Protein AF-A0A4R2N6U3-F1 (afdb_monomer)

Radius of gyration: 17.8 Å; Cα contacts (8 Å, |Δi|>4): 99; chains: 1; bounding box: 36×34×50 Å

Organism: NCBI:txid271160

Secondary structure (DSSP, 8-state):
--HHHHHHHHHHHHHHHHHHHHHHHHHHHHHTT-HHHHHHHHHHHHHHHHHHHHHHHHHHHHHHHHTT--SSS-TTHHHHHHHHHHHHHHHHHHHHHHHHHHHH-TT--HHHHHHHHHHHHHHHHHHHHHHHHHHHHHT-

Nearest PDB structures (foldseek):
  5xxf-assembly1_A  TM=2.194E-01  e=9.742E+00  Schizosaccharomyces pombe 972h-

pLDDT: mean 78.35, std 16.57, range [32.84, 93.44]

Foldseek 3Di:
DPPVLVVVVVLVVVLLVVLVVVLVVVLVVVVVVPPLLSVLLSLLLCLQSVLLVVLVVQLSVVVVVVVVVPDDDDPDVVVVVSVVVSVVSSVVSSVVSVVVCVVVPVSRPPVSSNVSNVVNVCSSVVSSVVSVVVVVVVVD

Sequence (140 aa):
MSAVITNAKRQYRLVLLIETMLILAIALVLIGISIKLSISFFIGSMGSFFPFVLSVFFVFFRKNIASSQKNGSSKTTNSAKVLYQSELLKWATTIVLFILVFTLYQTVDFISFFAGYFFSLLCNTVLPILIISRENKIKR

Structure (mmCIF, N/CA/C/O backbone):
data_AF-A0A4R2N6U3-F1
#
_entry.id   AF-A0A4R2N6U3-F1
#
loop_
_atom_site.group_PDB
_atom_site.id
_atom_site.type_symbol
_atom_site.label_atom_id
_atom_site.label_alt_id
_atom_site.label_comp_id
_atom_site.label_asym_id
_atom_site.label_entity_id
_atom_site.label_seq_id
_atom_site.pdbx_PDB_ins_code
_atom_site.Cartn_x
_atom_site.Cartn_y
_atom_site.Cartn_z
_atom_site.occupancy
_atom_site.B_iso_or_equiv
_atom_site.auth_seq_id
_atom_site.auth_comp_id
_atom_site.auth_asym_id
_atom_site.auth_atom_id
_atom_site.pdbx_PDB_model_num
ATOM 1 N N . MET A 1 1 ? 22.096 -7.884 -16.312 1.00 52.81 1 MET A N 1
ATOM 2 C CA . MET A 1 1 ? 20.707 -7.362 -16.394 1.00 52.81 1 MET A CA 1
ATOM 3 C C . MET A 1 1 ? 20.722 -6.028 -17.129 1.00 52.81 1 MET A C 1
ATOM 5 O O . MET A 1 1 ? 21.650 -5.263 -16.917 1.00 52.81 1 MET A O 1
ATOM 9 N N . SER A 1 2 ? 19.742 -5.753 -17.998 1.00 58.12 2 SER A N 1
ATOM 10 C CA . SER A 1 2 ? 19.631 -4.460 -18.701 1.00 58.12 2 SER A CA 1
ATOM 11 C C . SER A 1 2 ? 19.525 -3.300 -17.698 1.00 58.12 2 SER A C 1
ATOM 13 O O . SER A 1 2 ? 18.716 -3.380 -16.772 1.00 58.12 2 SER A O 1
ATOM 15 N N . ALA A 1 3 ? 20.297 -2.224 -17.900 1.00 62.00 3 ALA A N 1
ATOM 16 C CA . ALA A 1 3 ? 20.314 -1.028 -17.045 1.00 62.00 3 ALA A CA 1
ATOM 17 C C . ALA A 1 3 ? 18.911 -0.434 -16.791 1.00 62.00 3 ALA A C 1
ATOM 19 O O . ALA A 1 3 ? 18.636 0.108 -15.722 1.00 62.00 3 ALA A O 1
ATOM 20 N N . VAL A 1 4 ? 17.986 -0.618 -17.738 1.00 62.12 4 VAL A N 1
ATOM 21 C CA . VAL A 1 4 ? 16.593 -0.154 -17.653 1.00 62.12 4 VAL A CA 1
ATOM 22 C C . VAL A 1 4 ? 15.809 -0.869 -16.542 1.00 62.12 4 VAL A C 1
ATOM 24 O O . VAL A 1 4 ? 15.006 -0.250 -15.848 1.00 62.12 4 VAL A O 1
ATOM 27 N N . ILE A 1 5 ? 16.049 -2.167 -16.332 1.00 64.88 5 ILE A N 1
ATOM 28 C CA . ILE A 1 5 ? 15.346 -2.963 -15.310 1.00 64.88 5 ILE A CA 1
ATOM 29 C C . ILE A 1 5 ? 15.858 -2.598 -13.913 1.00 64.88 5 ILE A C 1
ATOM 31 O O . ILE A 1 5 ? 15.070 -2.468 -12.975 1.00 64.88 5 ILE A O 1
ATOM 35 N N . THR A 1 6 ? 17.169 -2.386 -13.785 1.00 70.50 6 THR A N 1
ATOM 36 C CA . THR A 1 6 ? 17.803 -1.978 -12.527 1.00 70.50 6 THR A CA 1
ATOM 37 C C . THR A 1 6 ? 17.328 -0.591 -12.092 1.00 70.50 6 THR A C 1
ATOM 39 O O . THR A 1 6 ? 16.997 -0.398 -10.921 1.00 70.50 6 THR A O 1
ATOM 42 N N . ASN A 1 7 ? 17.205 0.348 -13.037 1.00 71.19 7 ASN A N 1
ATOM 43 C CA . ASN A 1 7 ? 16.687 1.689 -12.765 1.00 71.19 7 ASN A CA 1
ATOM 44 C C . ASN A 1 7 ? 15.213 1.660 -12.345 1.00 71.19 7 ASN A C 1
ATOM 46 O O . ASN A 1 7 ? 14.871 2.253 -11.325 1.00 71.19 7 ASN A O 1
ATOM 50 N N . ALA A 1 8 ? 14.362 0.892 -13.037 1.00 72.00 8 ALA A N 1
ATOM 51 C CA . ALA A 1 8 ? 12.959 0.739 -12.647 1.00 72.00 8 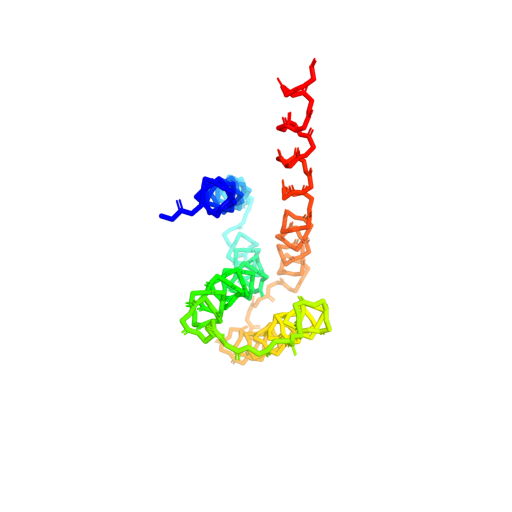ALA A CA 1
ATOM 52 C C . ALA A 1 8 ? 12.823 0.177 -11.220 1.00 72.00 8 ALA A C 1
ATOM 54 O O . ALA A 1 8 ? 12.089 0.723 -10.400 1.00 72.00 8 ALA A O 1
ATOM 55 N N . LYS A 1 9 ? 13.589 -0.866 -10.867 1.00 77.00 9 LYS A N 1
ATOM 56 C CA . LYS A 1 9 ? 13.572 -1.432 -9.506 1.00 77.00 9 LYS A CA 1
ATOM 57 C C . LYS A 1 9 ? 13.992 -0.403 -8.447 1.00 77.00 9 LYS A C 1
ATOM 59 O O . LYS A 1 9 ? 13.393 -0.352 -7.374 1.00 77.00 9 LYS A O 1
ATOM 64 N N . ARG A 1 10 ? 14.997 0.430 -8.745 1.00 79.25 10 ARG A N 1
ATOM 65 C CA . ARG A 1 10 ? 15.446 1.513 -7.855 1.00 79.25 10 ARG A CA 1
ATOM 66 C C . ARG A 1 10 ? 14.357 2.570 -7.658 1.00 79.25 10 ARG A C 1
ATOM 68 O O . ARG A 1 10 ? 14.128 2.972 -6.522 1.00 79.25 10 ARG A O 1
ATOM 75 N N . GLN A 1 11 ? 13.665 2.970 -8.724 1.00 79.50 11 GLN A N 1
ATOM 76 C CA . GLN A 1 11 ? 12.557 3.928 -8.656 1.00 79.50 11 GLN A CA 1
ATOM 77 C C . GLN A 1 11 ? 11.402 3.405 -7.794 1.00 79.50 11 GLN A C 1
ATOM 79 O O . GLN A 1 11 ? 10.974 4.099 -6.878 1.00 79.50 11 GLN A O 1
ATOM 84 N N . TYR A 1 12 ? 10.948 2.166 -8.011 1.00 82.38 12 TYR A N 1
ATOM 85 C CA . TYR A 1 12 ? 9.877 1.579 -7.194 1.00 82.38 12 TYR A CA 1
ATOM 86 C C . TYR A 1 12 ? 10.272 1.434 -5.721 1.00 82.38 12 TYR A C 1
ATOM 88 O O . TYR A 1 12 ? 9.443 1.639 -4.840 1.00 82.38 12 TYR A O 1
ATOM 96 N N . ARG A 1 13 ? 11.545 1.141 -5.427 1.00 83.44 13 ARG A N 1
ATOM 97 C CA . ARG A 1 13 ? 12.035 1.112 -4.041 1.00 83.44 13 ARG A CA 1
ATOM 98 C C . ARG A 1 13 ? 11.970 2.491 -3.381 1.00 83.44 13 ARG A C 1
ATOM 100 O O . ARG A 1 13 ? 11.615 2.574 -2.212 1.00 83.44 13 ARG A O 1
ATOM 107 N N . LEU A 1 14 ? 12.298 3.551 -4.122 1.00 85.25 14 LEU A N 1
ATOM 108 C CA . LEU A 1 14 ? 12.179 4.927 -3.634 1.00 85.25 14 LEU A CA 1
ATOM 109 C C . LEU A 1 14 ? 10.719 5.326 -3.413 1.00 85.25 14 LEU A C 1
ATOM 111 O O . LEU A 1 14 ? 10.429 5.923 -2.384 1.00 85.25 14 LEU A O 1
ATOM 115 N N . VAL A 1 15 ? 9.812 4.958 -4.326 1.00 87.38 15 VAL A N 1
ATOM 116 C CA . VAL A 1 15 ? 8.364 5.178 -4.159 1.00 87.38 15 VAL A CA 1
ATOM 117 C C . VAL A 1 15 ? 7.882 4.563 -2.846 1.00 87.38 15 VAL A C 1
ATOM 119 O O . VAL A 1 15 ? 7.321 5.274 -2.022 1.00 87.38 15 VAL A O 1
ATOM 122 N N . LEU A 1 16 ? 8.168 3.275 -2.625 1.00 87.19 16 LEU A N 1
ATOM 123 C CA . LEU A 1 16 ? 7.752 2.562 -1.414 1.00 87.19 16 LEU A CA 1
ATOM 124 C C . LEU A 1 16 ? 8.354 3.177 -0.143 1.00 87.19 16 LEU A C 1
ATOM 126 O O . LEU A 1 16 ? 7.679 3.287 0.877 1.00 87.19 16 LEU A O 1
ATOM 130 N N . LEU A 1 17 ? 9.616 3.610 -0.191 1.00 88.75 17 LEU A N 1
ATOM 131 C CA . LEU A 1 17 ? 10.257 4.269 0.948 1.00 88.75 17 LEU A CA 1
ATOM 132 C C . LEU A 1 17 ? 9.593 5.616 1.265 1.00 88.75 17 LEU A C 1
ATOM 134 O O . LEU A 1 17 ? 9.311 5.904 2.423 1.00 88.75 17 LEU A O 1
ATOM 138 N N . ILE A 1 18 ? 9.309 6.434 0.252 1.00 88.88 18 ILE A N 1
ATOM 139 C CA . ILE A 1 18 ? 8.650 7.732 0.447 1.00 88.88 18 ILE A CA 1
ATOM 140 C C . ILE A 1 18 ? 7.223 7.540 0.964 1.00 88.88 18 ILE A C 1
ATOM 142 O O . ILE A 1 18 ? 6.808 8.238 1.885 1.00 88.88 18 ILE A O 1
ATOM 146 N N . GLU A 1 19 ? 6.485 6.582 0.409 1.00 88.75 19 GLU A N 1
ATOM 147 C CA . GLU A 1 19 ? 5.12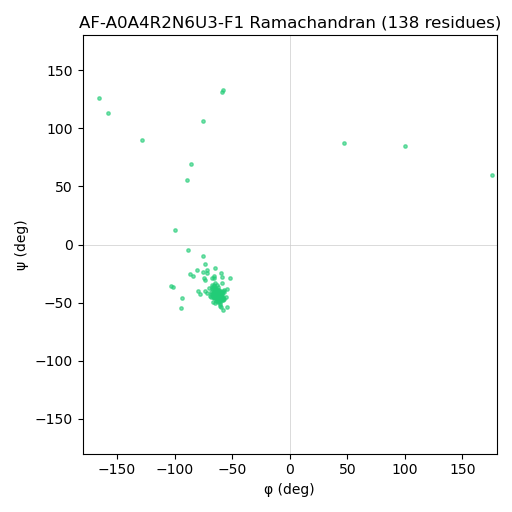1 6.291 0.840 1.00 88.75 19 GLU A CA 1
ATOM 148 C C . GLU A 1 19 ? 5.077 5.814 2.296 1.00 88.75 19 GLU A C 1
ATOM 150 O O . GLU A 1 19 ? 4.304 6.345 3.090 1.00 88.75 19 GLU A O 1
ATOM 155 N N . THR A 1 20 ? 5.948 4.874 2.680 1.00 89.62 20 THR A N 1
ATOM 156 C CA . THR A 1 20 ? 6.038 4.4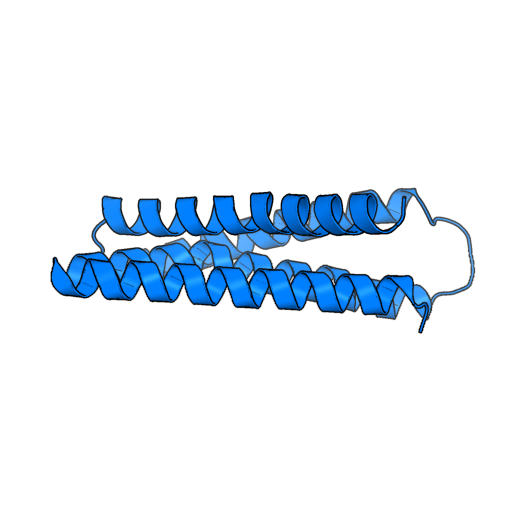10 4.077 1.00 89.62 20 THR A CA 1
ATOM 157 C C . THR A 1 20 ? 6.378 5.548 5.037 1.00 89.62 20 THR A C 1
ATOM 159 O O . THR A 1 20 ? 5.750 5.660 6.088 1.00 89.62 20 THR A O 1
ATOM 162 N N . MET A 1 21 ? 7.304 6.437 4.664 1.00 91.88 21 MET A N 1
ATOM 163 C CA . MET A 1 21 ? 7.633 7.622 5.462 1.00 91.88 21 MET A CA 1
ATOM 164 C C . MET A 1 21 ? 6.447 8.583 5.602 1.00 91.88 21 MET A C 1
ATOM 166 O O . MET A 1 21 ? 6.211 9.092 6.694 1.00 91.88 21 MET A O 1
ATOM 170 N N . LEU A 1 22 ? 5.674 8.809 4.535 1.00 91.88 22 LEU A N 1
ATOM 171 C CA . LEU A 1 22 ? 4.480 9.660 4.579 1.00 91.88 22 LEU A CA 1
ATOM 172 C C . LEU A 1 22 ? 3.382 9.067 5.464 1.00 91.88 22 LEU A C 1
ATOM 174 O O . LEU A 1 22 ? 2.820 9.782 6.292 1.00 91.88 22 LEU A O 1
ATOM 178 N N . ILE A 1 23 ? 3.104 7.768 5.324 1.00 91.50 23 ILE A N 1
ATOM 179 C CA . ILE A 1 23 ? 2.116 7.068 6.157 1.00 91.50 23 ILE A CA 1
ATOM 180 C C . ILE A 1 23 ? 2.507 7.173 7.635 1.00 91.50 23 ILE A C 1
ATOM 182 O O . ILE A 1 23 ? 1.664 7.515 8.463 1.00 91.50 23 ILE A O 1
ATOM 186 N N . LEU A 1 24 ? 3.781 6.931 7.964 1.00 92.38 24 LEU A N 1
ATOM 187 C CA . LEU A 1 24 ? 4.284 7.031 9.335 1.00 92.38 24 LEU A CA 1
ATOM 188 C C . LEU A 1 24 ? 4.223 8.462 9.875 1.00 92.38 24 LEU A C 1
ATOM 190 O O . LEU A 1 24 ? 3.793 8.654 11.009 1.00 92.38 24 LEU A O 1
ATOM 194 N N . ALA A 1 25 ? 4.609 9.460 9.077 1.00 92.19 25 ALA A N 1
ATOM 195 C CA . ALA A 1 25 ? 4.559 10.861 9.487 1.00 92.19 25 ALA A CA 1
ATOM 196 C C . ALA A 1 25 ? 3.125 11.301 9.814 1.00 92.19 25 ALA A C 1
ATOM 198 O O . ALA A 1 25 ? 2.889 11.921 10.849 1.00 92.19 25 ALA A O 1
ATOM 199 N N . ILE A 1 26 ? 2.157 10.935 8.970 1.00 91.62 26 ILE A N 1
ATOM 200 C CA . ILE A 1 26 ? 0.747 11.275 9.185 1.00 91.62 26 ILE A CA 1
ATOM 201 C C . ILE A 1 26 ? 0.192 10.517 10.390 1.00 91.62 26 ILE A C 1
ATOM 203 O O . ILE A 1 26 ? -0.436 11.130 11.248 1.00 91.62 26 ILE A O 1
ATOM 207 N N . ALA A 1 27 ? 0.478 9.217 10.510 1.00 89.62 27 ALA A N 1
ATOM 208 C CA . ALA A 1 27 ? 0.080 8.441 11.680 1.00 89.62 27 ALA A CA 1
ATOM 209 C C . ALA A 1 27 ? 0.611 9.076 12.977 1.00 89.62 27 ALA A C 1
ATOM 211 O O . ALA A 1 27 ? -0.158 9.275 13.910 1.00 89.62 27 ALA A O 1
ATOM 212 N N . LEU A 1 28 ? 1.881 9.498 13.011 1.00 91.81 28 LEU A N 1
ATOM 213 C CA . LEU A 1 28 ? 2.480 10.158 14.175 1.00 91.81 28 LEU A CA 1
ATOM 214 C C . LEU A 1 28 ? 1.738 11.446 14.568 1.00 91.81 28 LEU A C 1
ATOM 216 O O . LEU A 1 28 ? 1.491 11.682 15.749 1.00 91.81 28 LEU A O 1
ATOM 220 N N . VAL A 1 29 ? 1.345 12.258 13.584 1.00 92.06 29 VAL A N 1
ATOM 221 C CA . VAL A 1 29 ? 0.547 13.471 13.821 1.00 92.06 29 VAL A CA 1
ATOM 222 C C . VAL A 1 29 ? -0.836 13.116 14.376 1.00 92.06 29 VAL A C 1
ATOM 224 O O . VAL A 1 29 ? -1.292 13.746 15.330 1.00 92.06 29 VAL A O 1
ATOM 227 N N . LEU A 1 30 ? -1.492 12.080 13.840 1.00 90.25 30 LEU A N 1
ATOM 228 C CA . LEU A 1 30 ? -2.808 11.642 14.317 1.00 90.25 30 LEU A CA 1
ATOM 229 C C . LEU A 1 30 ? -2.767 11.049 15.731 1.00 90.25 30 LEU A C 1
ATOM 231 O O . LEU A 1 30 ? -3.763 11.171 16.445 1.00 90.25 30 LEU A O 1
ATOM 235 N N . ILE A 1 31 ? -1.650 10.451 16.163 1.00 91.19 31 ILE A N 1
ATOM 236 C CA . ILE A 1 31 ? -1.485 9.973 17.549 1.00 91.19 31 ILE A CA 1
ATOM 237 C C . ILE A 1 31 ? -1.697 11.122 18.541 1.00 91.19 31 ILE A C 1
ATOM 239 O O . ILE A 1 31 ? -2.353 10.917 19.561 1.00 91.19 31 ILE A O 1
ATOM 243 N N . GLY A 1 32 ? -1.207 12.326 18.221 1.00 88.19 32 GLY A N 1
ATOM 244 C CA . GLY A 1 32 ? -1.383 13.517 19.058 1.00 88.19 32 GLY A CA 1
ATOM 245 C C . GLY A 1 32 ? -2.839 13.977 19.198 1.00 88.19 32 GLY A C 1
ATOM 246 O O . GLY A 1 32 ? -3.159 14.684 20.148 1.00 88.19 32 GLY A O 1
ATOM 247 N N . ILE A 1 33 ? -3.722 13.560 18.285 1.00 90.62 33 ILE A N 1
ATOM 248 C CA . ILE A 1 33 ? -5.157 13.871 18.322 1.00 90.62 33 ILE A CA 1
ATOM 249 C C . ILE A 1 33 ? -5.921 12.736 19.001 1.00 90.62 33 ILE A C 1
ATOM 251 O O . ILE A 1 33 ? -6.693 12.958 19.931 1.00 90.62 33 ILE A O 1
ATOM 255 N N . SER A 1 34 ? -5.755 11.506 18.513 1.00 90.06 34 SER A N 1
ATOM 256 C CA . SER A 1 34 ? -6.415 10.316 19.045 1.00 90.06 34 SER A CA 1
ATOM 257 C C . SER A 1 34 ? -5.767 9.049 18.504 1.00 90.06 34 SER A C 1
ATOM 259 O O . SER A 1 34 ? -5.741 8.796 17.297 1.00 90.06 34 SER A O 1
ATOM 261 N N . ILE A 1 35 ? -5.369 8.169 19.420 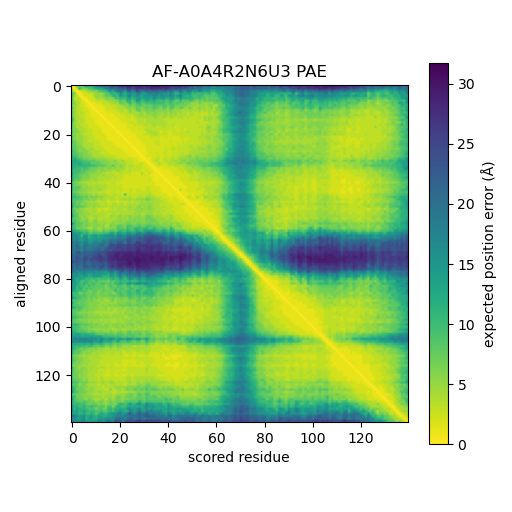1.00 89.19 35 ILE A N 1
ATOM 262 C CA . ILE A 1 35 ? -4.783 6.863 19.094 1.00 89.19 35 ILE A CA 1
ATOM 263 C C . ILE A 1 35 ? -5.739 6.027 18.226 1.00 89.19 35 ILE A C 1
ATOM 265 O O . ILE A 1 35 ? -5.311 5.407 17.257 1.00 89.19 35 ILE A O 1
ATOM 269 N N . LYS A 1 36 ? -7.050 6.065 18.507 1.00 89.56 36 LYS A N 1
ATOM 270 C CA . LYS A 1 36 ? -8.064 5.331 17.730 1.00 89.56 36 LYS A CA 1
ATOM 271 C C . LYS A 1 36 ? -8.109 5.763 16.256 1.00 89.56 36 LYS A C 1
ATOM 273 O O . LYS A 1 36 ? -8.176 4.904 15.373 1.00 89.56 36 LYS A O 1
ATOM 278 N N . LEU A 1 37 ? -8.050 7.072 15.991 1.00 90.19 37 LEU A N 1
ATOM 279 C CA . LEU A 1 37 ? -8.037 7.617 14.627 1.00 90.19 37 LEU A CA 1
ATOM 280 C C . LEU A 1 37 ? -6.741 7.228 13.915 1.00 90.19 37 LEU A C 1
ATOM 282 O O . LEU A 1 37 ? -6.786 6.747 12.786 1.00 90.19 37 LEU A O 1
ATOM 286 N N . SER A 1 38 ? -5.600 7.344 14.604 1.00 91.94 38 SER A N 1
ATOM 287 C CA . SER A 1 38 ? -4.302 6.940 14.058 1.00 91.94 38 SER A CA 1
ATOM 288 C C . SER A 1 38 ? -4.263 5.461 13.679 1.00 91.94 38 SER A C 1
ATOM 290 O O . SER A 1 38 ? -3.781 5.125 12.600 1.00 91.94 38 SER A O 1
ATOM 292 N N . ILE A 1 39 ? -4.756 4.570 14.544 1.00 90.81 39 ILE A N 1
ATOM 293 C CA . ILE A 1 39 ? -4.786 3.127 14.270 1.00 90.81 39 ILE A CA 1
ATOM 294 C C . ILE A 1 39 ? -5.703 2.844 13.078 1.00 90.81 39 ILE A C 1
ATOM 296 O O . ILE A 1 39 ? -5.305 2.136 12.156 1.00 90.81 39 ILE A O 1
ATOM 300 N N . SER A 1 40 ? -6.897 3.443 13.053 1.00 92.12 40 SER A N 1
ATOM 301 C CA . SER A 1 40 ? -7.855 3.259 11.954 1.00 92.12 40 SER A CA 1
ATOM 302 C C . SER A 1 40 ? -7.276 3.737 10.617 1.00 92.12 40 SER A C 1
ATOM 304 O O . SER A 1 40 ? -7.333 3.009 9.627 1.00 92.12 40 SER A O 1
ATOM 306 N N . PHE A 1 41 ? -6.635 4.909 10.601 1.00 93.00 41 PHE A N 1
ATOM 307 C CA . PHE A 1 41 ? -5.928 5.451 9.437 1.00 93.00 41 PHE A CA 1
ATOM 308 C C . PHE A 1 41 ? -4.774 4.549 8.982 1.00 93.00 41 PHE A C 1
ATOM 310 O O . PHE A 1 41 ? -4.619 4.274 7.789 1.00 93.00 41 PHE A O 1
ATOM 317 N N . PHE A 1 42 ? -3.973 4.050 9.923 1.00 92.88 42 PHE A N 1
ATOM 318 C CA . PHE A 1 42 ? -2.848 3.174 9.615 1.00 92.88 42 PHE A CA 1
ATOM 319 C C . PHE A 1 42 ? -3.319 1.852 8.993 1.00 92.88 42 PHE A C 1
ATOM 321 O O . PHE A 1 42 ? -2.810 1.444 7.952 1.00 92.88 42 PHE A O 1
ATOM 328 N N . ILE A 1 43 ? -4.354 1.225 9.555 1.00 91.44 43 ILE A N 1
ATOM 329 C CA . ILE A 1 43 ? -4.937 -0.007 9.003 1.00 91.44 43 ILE A CA 1
ATOM 330 C C . ILE A 1 43 ? -5.525 0.252 7.604 1.00 91.44 43 ILE A C 1
ATOM 332 O O . ILE A 1 43 ? -5.318 -0.547 6.689 1.00 91.44 43 ILE A O 1
ATOM 336 N N . GLY A 1 44 ? -6.190 1.393 7.406 1.00 91.69 44 GLY A N 1
ATOM 337 C CA . GLY A 1 44 ? -6.707 1.808 6.101 1.00 91.69 44 GLY A CA 1
ATOM 338 C C . GLY A 1 44 ? -5.621 1.984 5.045 1.00 91.69 44 GLY A C 1
ATOM 339 O O . GLY A 1 44 ? -5.732 1.454 3.939 1.00 91.69 44 GLY A O 1
ATOM 340 N N . SER A 1 45 ? -4.529 2.666 5.395 1.00 91.81 45 SER A N 1
ATOM 341 C CA . SER A 1 45 ? -3.398 2.867 4.478 1.00 91.81 45 SER A CA 1
ATOM 342 C C . SER A 1 45 ? -2.701 1.551 4.112 1.00 91.81 45 SER A C 1
ATOM 344 O O . SER A 1 45 ? -2.388 1.332 2.940 1.00 91.81 45 SER A O 1
ATOM 346 N N . MET A 1 46 ? -2.573 0.613 5.058 1.00 90.81 46 MET A N 1
ATOM 347 C CA . MET A 1 46 ? -2.084 -0.745 4.779 1.00 90.81 46 MET A CA 1
ATOM 348 C C . MET A 1 46 ? -2.952 -1.488 3.753 1.00 90.81 46 MET A C 1
ATOM 350 O O . MET A 1 46 ? -2.424 -2.233 2.924 1.00 90.81 46 MET A O 1
ATOM 354 N N . GLY A 1 47 ? -4.263 -1.234 3.746 1.00 88.75 47 GLY A N 1
ATOM 355 C CA . GLY A 1 47 ? -5.209 -1.810 2.789 1.00 88.75 47 GLY A CA 1
ATOM 356 C C . GLY A 1 47 ? -4.919 -1.479 1.321 1.00 88.75 47 GLY A C 1
ATOM 357 O O . GLY A 1 47 ? -5.299 -2.255 0.453 1.00 88.75 47 GLY A O 1
ATOM 358 N N . SER A 1 48 ? -4.221 -0.377 1.030 1.00 88.06 48 SER A N 1
ATOM 359 C CA . SER A 1 48 ? -3.765 -0.008 -0.324 1.00 88.06 48 SER A CA 1
ATOM 360 C C . SER A 1 48 ? -2.277 -0.323 -0.536 1.00 88.06 48 SER A C 1
ATOM 362 O O . SER A 1 48 ? -1.879 -0.792 -1.608 1.00 88.06 48 SER A O 1
ATOM 364 N N . PHE A 1 49 ? -1.458 -0.146 0.504 1.00 88.06 49 PHE A N 1
ATOM 365 C CA . PHE A 1 49 ? -0.017 -0.388 0.459 1.00 88.06 49 PHE A CA 1
ATOM 366 C C . PHE A 1 49 ? 0.340 -1.848 0.134 1.00 88.06 49 PHE A C 1
ATOM 368 O O . PHE A 1 49 ? 1.142 -2.110 -0.767 1.00 88.06 49 PHE A O 1
ATOM 375 N N . PHE A 1 50 ? -0.278 -2.823 0.812 1.00 89.19 50 PHE A N 1
ATOM 376 C CA . PHE A 1 50 ? -0.001 -4.247 0.575 1.00 89.19 50 PHE A CA 1
ATOM 377 C C . PHE A 1 50 ? -0.320 -4.693 -0.864 1.00 89.19 50 PHE A C 1
ATOM 379 O O . PHE A 1 50 ? 0.564 -5.266 -1.511 1.00 89.19 50 PHE A O 1
ATOM 386 N N . PRO A 1 51 ? -1.521 -4.411 -1.413 1.00 87.88 51 PRO A N 1
ATOM 387 C CA . PRO A 1 51 ? -1.830 -4.687 -2.816 1.00 87.88 51 PRO A CA 1
ATOM 388 C C . PRO A 1 51 ? -0.835 -4.059 -3.798 1.00 87.88 51 PRO A C 1
ATOM 390 O O . PRO A 1 51 ? -0.469 -4.684 -4.802 1.00 87.88 51 PRO A O 1
ATOM 393 N N . PHE A 1 52 ? -0.367 -2.838 -3.518 1.00 86.31 52 PHE A N 1
ATOM 394 C CA . PHE A 1 52 ? 0.612 -2.155 -4.357 1.00 86.31 52 PHE A CA 1
ATOM 395 C C . PHE A 1 52 ? 1.971 -2.862 -4.347 1.00 86.31 52 PHE A C 1
ATOM 397 O O . PHE A 1 52 ? 2.491 -3.190 -5.419 1.00 86.31 52 PHE A O 1
ATOM 404 N N . VAL A 1 53 ? 2.505 -3.187 -3.166 1.00 85.62 53 VAL A N 1
ATOM 405 C CA . VAL A 1 53 ? 3.757 -3.951 -3.021 1.00 85.62 53 VAL A CA 1
ATOM 406 C C . VAL A 1 53 ? 3.664 -5.296 -3.743 1.00 85.62 53 VAL A C 1
ATOM 408 O O . VAL A 1 53 ? 4.561 -5.643 -4.520 1.00 85.62 53 VAL A O 1
ATOM 411 N N . LEU A 1 54 ? 2.564 -6.029 -3.539 1.00 86.00 54 LEU A N 1
ATOM 412 C CA . LEU A 1 54 ? 2.327 -7.331 -4.164 1.00 86.00 54 LEU A CA 1
ATOM 413 C C . LEU A 1 54 ? 2.320 -7.223 -5.695 1.00 86.00 54 LEU A C 1
ATOM 415 O O . LEU A 1 54 ? 2.908 -8.050 -6.390 1.00 86.00 54 LEU A O 1
ATOM 419 N N . SER A 1 55 ? 1.712 -6.166 -6.227 1.00 83.38 55 SER A N 1
ATOM 420 C CA . SER A 1 55 ? 1.612 -5.940 -7.671 1.00 83.38 55 SER A CA 1
ATOM 421 C C . SER A 1 55 ? 2.938 -5.555 -8.301 1.00 83.38 55 SER A C 1
ATOM 423 O O . SER A 1 55 ? 3.291 -6.079 -9.358 1.00 83.38 55 SER A O 1
ATOM 425 N N . VAL A 1 56 ? 3.709 -4.688 -7.641 1.00 81.94 56 VAL A N 1
ATOM 426 C CA . VAL A 1 56 ? 5.074 -4.358 -8.065 1.00 81.94 56 VAL A CA 1
ATOM 427 C C . VAL A 1 56 ? 5.920 -5.632 -8.093 1.00 81.94 56 VAL A C 1
ATOM 429 O O . VAL A 1 56 ? 6.564 -5.924 -9.103 1.00 81.94 56 VAL A O 1
ATOM 432 N N . PHE A 1 57 ? 5.864 -6.440 -7.031 1.00 81.62 57 PHE A N 1
ATOM 433 C CA . PHE A 1 57 ? 6.570 -7.718 -6.971 1.00 81.62 57 PHE A CA 1
ATOM 434 C C . PHE A 1 57 ? 6.142 -8.671 -8.096 1.00 81.62 57 PHE A C 1
ATOM 436 O O . PHE A 1 57 ? 6.998 -9.202 -8.806 1.00 81.62 57 PHE A O 1
ATOM 443 N N . PHE A 1 58 ? 4.837 -8.829 -8.323 1.00 79.00 58 PHE A N 1
ATOM 444 C CA . PHE A 1 58 ? 4.281 -9.697 -9.362 1.00 79.00 58 PHE A CA 1
ATOM 445 C C . PHE A 1 58 ? 4.742 -9.301 -10.773 1.00 79.00 58 PHE A C 1
ATOM 447 O O . PHE A 1 58 ? 5.171 -10.158 -11.555 1.00 79.00 58 PHE A O 1
ATOM 454 N N . VAL A 1 59 ? 4.719 -8.002 -11.091 1.00 75.81 59 VAL A N 1
ATOM 455 C CA . VAL A 1 59 ? 5.175 -7.471 -12.386 1.00 75.81 59 VAL A CA 1
ATOM 456 C C . VAL A 1 59 ? 6.665 -7.749 -12.600 1.00 75.81 59 VAL A C 1
ATOM 458 O O . VAL A 1 59 ? 7.061 -8.199 -13.681 1.00 75.81 59 VAL A O 1
ATOM 461 N N . PHE A 1 60 ? 7.504 -7.540 -11.581 1.00 70.31 60 PHE A N 1
ATOM 462 C CA . PHE A 1 60 ? 8.940 -7.816 -11.685 1.00 70.31 60 PHE A CA 1
ATOM 463 C C . PHE A 1 60 ? 9.259 -9.316 -11.747 1.00 70.31 60 PHE A C 1
ATOM 465 O O . PHE A 1 60 ? 10.137 -9.718 -12.515 1.00 70.31 60 PHE A O 1
ATOM 472 N N . PHE A 1 61 ? 8.536 -10.153 -11.002 1.00 68.69 61 PHE A N 1
ATOM 473 C CA . PHE A 1 61 ? 8.752 -11.600 -10.977 1.00 68.69 61 PHE A CA 1
ATOM 474 C C . PHE A 1 61 ? 8.409 -12.251 -12.324 1.00 68.69 61 PHE A C 1
ATOM 476 O O . PHE A 1 61 ? 9.221 -12.992 -12.883 1.00 68.69 61 PHE A O 1
ATOM 483 N N . ARG A 1 62 ? 7.269 -11.894 -12.933 1.00 65.25 62 ARG A N 1
ATOM 484 C CA . ARG A 1 62 ? 6.911 -12.396 -14.272 1.00 65.25 62 ARG A CA 1
ATOM 485 C C . ARG A 1 62 ? 7.852 -11.932 -15.371 1.00 65.25 62 ARG A C 1
ATOM 487 O O . ARG A 1 62 ? 8.088 -12.683 -16.314 1.00 65.25 62 ARG A O 1
ATOM 494 N N . LYS A 1 63 ? 8.405 -10.721 -15.269 1.00 58.00 63 LYS A N 1
ATOM 495 C CA . LYS A 1 63 ? 9.364 -10.217 -16.261 1.00 58.00 63 LYS A CA 1
ATOM 496 C C . LYS A 1 63 ? 10.668 -11.023 -16.252 1.00 58.00 63 LYS A C 1
ATOM 498 O O . LYS A 1 63 ? 11.217 -11.263 -17.324 1.00 58.00 63 LYS A O 1
ATOM 503 N N . ASN A 1 64 ? 11.108 -11.497 -15.083 1.00 49.25 64 ASN A N 1
ATOM 504 C CA . ASN A 1 64 ? 12.260 -12.396 -14.961 1.00 49.25 64 ASN A CA 1
ATOM 505 C C . ASN A 1 64 ? 11.985 -13.785 -15.571 1.00 49.25 64 ASN A C 1
ATOM 507 O O . ASN A 1 64 ? 12.854 -14.336 -16.248 1.00 49.25 64 ASN A O 1
ATOM 511 N N . ILE A 1 65 ? 10.768 -14.317 -15.413 1.00 47.91 65 ILE A N 1
ATOM 512 C CA . ILE A 1 65 ? 10.357 -15.597 -16.022 1.00 47.91 65 ILE A CA 1
ATOM 513 C C . ILE A 1 65 ? 10.246 -15.465 -17.552 1.00 47.91 65 ILE A C 1
ATOM 515 O O . ILE A 1 65 ? 10.794 -16.280 -18.292 1.00 47.91 65 ILE A O 1
ATOM 519 N N . ALA A 1 66 ? 9.638 -14.384 -18.050 1.00 43.19 66 ALA A N 1
ATOM 520 C CA . ALA A 1 66 ? 9.499 -14.125 -19.485 1.00 43.19 66 ALA A CA 1
ATOM 521 C C . ALA A 1 66 ? 10.846 -13.882 -20.197 1.00 43.19 66 ALA A C 1
ATOM 523 O O . ALA A 1 66 ? 10.973 -14.166 -21.385 1.00 43.19 66 ALA A O 1
ATOM 524 N N . SER A 1 67 ? 11.877 -13.394 -19.492 1.00 40.09 67 SER A N 1
ATOM 525 C CA . SER A 1 67 ? 13.238 -13.302 -20.045 1.00 40.09 67 SER A CA 1
ATOM 526 C C . SER A 1 67 ? 13.960 -14.648 -20.173 1.00 40.09 67 SER A C 1
ATOM 528 O O . SER A 1 67 ? 14.939 -14.721 -20.913 1.00 40.09 67 SER A O 1
ATOM 530 N N . SER A 1 68 ? 13.480 -15.697 -19.497 1.00 36.56 68 SER A N 1
ATOM 531 C CA . SER A 1 68 ? 13.976 -17.070 -19.661 1.00 36.56 68 SER A CA 1
ATOM 532 C C . SER A 1 68 ? 13.309 -17.776 -20.852 1.00 36.56 68 SER A C 1
ATOM 534 O O . SER A 1 68 ? 13.943 -18.579 -21.528 1.00 36.56 68 SER A O 1
ATOM 536 N N . GLN A 1 69 ? 12.084 -17.382 -21.219 1.00 34.78 69 GLN A N 1
ATOM 537 C CA . GLN A 1 69 ? 11.357 -17.888 -22.391 1.00 34.78 69 GLN A CA 1
ATOM 538 C C . GLN A 1 69 ? 11.668 -17.058 -23.652 1.00 34.78 69 GLN A C 1
ATOM 540 O O . GLN A 1 69 ? 10.798 -16.491 -24.313 1.00 34.78 69 GLN A O 1
ATOM 545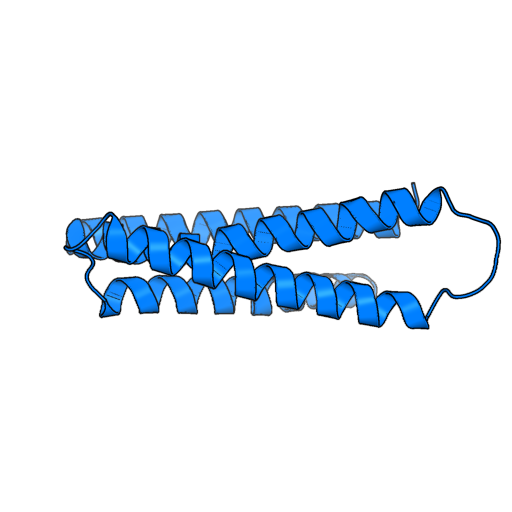 N N . LYS A 1 70 ? 12.957 -16.937 -23.979 1.00 37.59 70 LYS A N 1
ATOM 546 C CA . LYS A 1 70 ? 13.447 -16.240 -25.174 1.00 37.59 70 LYS A CA 1
ATOM 547 C C . LYS A 1 70 ? 13.447 -17.198 -26.368 1.00 37.59 70 LYS A C 1
ATOM 549 O O . LYS A 1 70 ? 14.513 -17.568 -26.826 1.00 37.59 70 LYS A O 1
ATOM 554 N N . ASN A 1 71 ? 12.268 -17.590 -26.848 1.00 32.84 71 ASN A N 1
ATOM 555 C CA . ASN A 1 71 ? 12.059 -18.136 -28.195 1.00 32.84 71 ASN A CA 1
ATOM 556 C C . ASN A 1 71 ? 10.581 -17.954 -28.583 1.00 32.84 71 ASN A C 1
ATOM 558 O O . ASN A 1 71 ? 9.707 -18.567 -27.985 1.00 32.84 71 ASN A O 1
ATOM 562 N N . GLY A 1 72 ? 10.311 -17.106 -29.582 1.00 36.19 72 GLY A N 1
ATOM 563 C CA . GLY A 1 72 ? 9.014 -17.064 -30.272 1.00 36.19 72 GLY A CA 1
ATOM 564 C C . GLY A 1 72 ? 8.035 -15.956 -29.856 1.00 36.19 72 GLY A C 1
ATOM 565 O O . GLY A 1 72 ? 7.117 -16.173 -29.082 1.00 36.19 72 GLY A O 1
ATOM 566 N N . SER A 1 73 ? 8.204 -14.771 -30.452 1.00 35.28 73 SER A N 1
ATOM 567 C CA . SER A 1 73 ? 7.116 -13.936 -30.999 1.00 35.28 73 SER A CA 1
ATOM 568 C C . SER A 1 73 ? 5.847 -13.674 -30.143 1.00 35.28 73 SER A C 1
ATOM 570 O O . SER A 1 73 ? 4.850 -14.367 -30.280 1.00 35.28 73 SER A O 1
ATOM 572 N N . SER A 1 74 ? 5.844 -12.630 -29.291 1.00 35.09 74 SER A N 1
ATOM 573 C CA . SER A 1 74 ? 4.639 -11.834 -28.899 1.00 35.09 74 SER A CA 1
ATOM 574 C C . SER A 1 74 ? 4.958 -10.777 -27.816 1.00 35.09 74 SER A C 1
ATOM 576 O O . SER A 1 74 ? 4.436 -10.785 -26.699 1.00 35.09 74 SER A O 1
ATOM 578 N N . LYS A 1 75 ? 5.872 -9.840 -28.103 1.00 45.47 75 LYS A N 1
ATOM 579 C CA . LYS A 1 75 ? 6.374 -8.875 -27.097 1.00 45.47 75 LYS A CA 1
ATOM 580 C C . LYS A 1 75 ? 5.372 -7.783 -26.680 1.00 45.47 75 LYS A C 1
ATOM 582 O O . LYS A 1 75 ? 5.512 -7.228 -25.592 1.00 45.47 75 LYS A O 1
ATOM 587 N N . THR A 1 76 ? 4.364 -7.484 -27.499 1.00 42.28 76 THR A N 1
ATOM 588 C CA . THR A 1 76 ? 3.499 -6.306 -27.288 1.00 42.28 76 THR A CA 1
ATOM 589 C C . THR A 1 76 ? 2.129 -6.662 -26.700 1.00 42.28 76 THR A C 1
ATOM 591 O O . THR A 1 76 ? 1.646 -5.959 -25.818 1.00 42.28 76 THR A O 1
ATOM 594 N N . THR A 1 77 ? 1.538 -7.801 -27.078 1.00 42.66 77 THR A N 1
ATOM 595 C CA . THR A 1 77 ? 0.213 -8.244 -26.591 1.00 42.66 77 THR A CA 1
ATOM 596 C C . THR A 1 77 ? 0.231 -8.740 -25.141 1.00 42.66 77 THR A C 1
ATOM 598 O O . THR A 1 77 ? -0.734 -8.543 -24.403 1.00 42.66 77 THR A O 1
ATOM 601 N N . ASN A 1 78 ? 1.348 -9.306 -24.674 1.00 56.47 78 ASN A N 1
ATOM 602 C CA . ASN A 1 78 ? 1.476 -9.776 -23.290 1.00 56.47 78 ASN A CA 1
ATOM 603 C C . ASN A 1 78 ? 1.659 -8.646 -22.261 1.00 56.47 78 ASN A C 1
ATOM 605 O O . ASN A 1 78 ? 1.307 -8.826 -21.097 1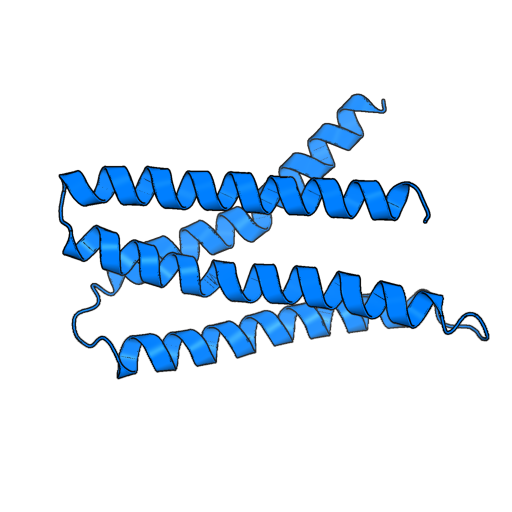.00 56.47 78 ASN A O 1
ATOM 609 N N . SER A 1 79 ? 2.156 -7.472 -22.663 1.00 58.47 79 SER A N 1
ATOM 610 C CA . SER A 1 79 ? 2.419 -6.368 -21.726 1.00 58.47 79 SER A CA 1
ATOM 611 C C . SER A 1 79 ? 1.125 -5.771 -21.157 1.00 58.47 79 SER A C 1
ATOM 613 O O . SER A 1 79 ? 1.024 -5.577 -19.947 1.00 58.47 79 SER A O 1
ATOM 615 N N . ALA A 1 80 ? 0.101 -5.577 -21.995 1.00 63.94 80 ALA A N 1
ATOM 616 C CA . ALA A 1 80 ? -1.219 -5.119 -21.550 1.00 63.94 80 ALA A CA 1
ATOM 617 C C . ALA A 1 80 ? -1.905 -6.144 -20.629 1.00 63.94 80 ALA A C 1
ATOM 619 O O . ALA A 1 80 ? -2.468 -5.782 -19.598 1.00 63.94 80 ALA A O 1
ATOM 620 N N . LYS A 1 81 ? -1.783 -7.441 -20.947 1.00 72.06 81 LYS A N 1
ATOM 621 C CA . LYS A 1 81 ? -2.345 -8.532 -20.136 1.00 72.06 81 LYS A CA 1
ATOM 622 C C . LYS A 1 81 ? -1.697 -8.619 -18.749 1.00 72.06 81 LYS A C 1
ATOM 624 O O . LYS A 1 81 ? -2.391 -8.874 -17.770 1.00 72.06 81 LYS A O 1
ATOM 629 N N . VAL A 1 82 ? -0.386 -8.383 -18.648 1.00 69.19 82 VAL A N 1
ATOM 630 C CA . VAL A 1 82 ? 0.336 -8.362 -17.363 1.00 69.19 82 VAL A CA 1
ATOM 631 C C . VAL A 1 82 ? -0.076 -7.162 -16.511 1.00 69.19 82 VAL A C 1
ATOM 633 O O . VAL A 1 82 ? -0.282 -7.334 -15.312 1.00 69.19 82 VAL A O 1
ATOM 636 N N . LEU A 1 83 ? -0.250 -5.983 -17.115 1.00 72.38 83 LEU A N 1
ATOM 637 C CA . LEU A 1 83 ? -0.739 -4.799 -16.403 1.00 72.38 83 LEU A CA 1
ATOM 638 C C . LEU A 1 83 ? -2.159 -5.021 -15.874 1.00 72.38 83 LEU A C 1
ATOM 640 O O . LEU A 1 83 ? -2.394 -4.838 -14.683 1.00 72.38 83 LEU A O 1
ATOM 644 N N . TYR A 1 84 ? -3.065 -5.525 -16.714 1.00 77.25 84 TYR A N 1
ATOM 645 C CA . TYR A 1 84 ? -4.442 -5.813 -16.308 1.00 77.25 84 TYR A CA 1
ATOM 646 C C . TYR A 1 84 ? -4.515 -6.869 -15.196 1.00 77.25 84 TYR A C 1
ATOM 648 O O . TYR A 1 84 ? -5.249 -6.706 -14.228 1.00 77.25 84 TYR A O 1
ATOM 656 N N . GLN A 1 85 ? -3.705 -7.929 -15.279 1.00 76.75 85 GLN A N 1
ATOM 657 C CA . GLN A 1 85 ? -3.636 -8.940 -14.220 1.00 76.75 85 GLN A CA 1
ATOM 658 C C . GLN A 1 85 ? -3.034 -8.400 -12.923 1.00 76.75 85 GLN A C 1
ATOM 660 O O . GLN A 1 85 ? -3.472 -8.804 -11.850 1.00 76.75 85 GLN A O 1
ATOM 665 N N . SER A 1 86 ? -2.063 -7.485 -13.002 1.00 77.75 86 SER A N 1
ATOM 666 C CA . SER A 1 86 ? -1.543 -6.813 -11.809 1.00 77.75 86 SER A CA 1
ATOM 667 C C . SER A 1 86 ? -2.585 -5.892 -11.176 1.00 77.75 86 SER A C 1
ATOM 669 O O . SER A 1 86 ? -2.695 -5.862 -9.959 1.00 77.75 86 SER A O 1
ATOM 671 N N . GLU A 1 87 ? -3.404 -5.212 -11.980 1.00 80.75 87 GLU A N 1
ATOM 672 C CA . GLU A 1 87 ? -4.509 -4.382 -11.495 1.00 80.75 87 GLU A CA 1
ATOM 673 C C . G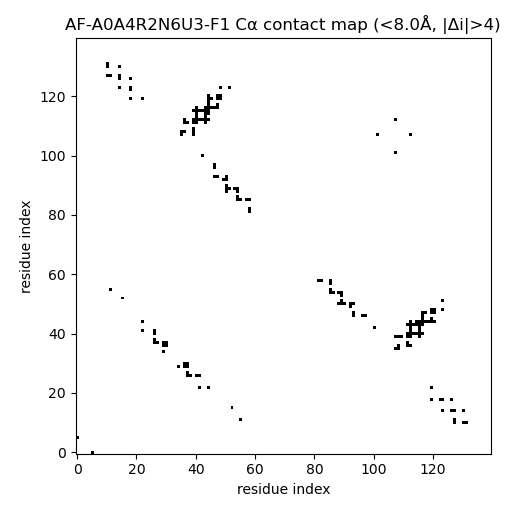LU A 1 87 ? -5.557 -5.245 -10.782 1.00 80.75 87 GLU A C 1
ATOM 675 O O . GLU A 1 87 ? -5.929 -4.973 -9.644 1.00 80.75 87 GLU A O 1
ATOM 680 N N . LEU A 1 88 ? -5.968 -6.348 -11.411 1.00 84.94 88 LEU A N 1
ATOM 681 C CA . LEU A 1 88 ? -6.958 -7.276 -10.865 1.00 84.94 88 LEU A CA 1
ATOM 682 C C . LEU A 1 88 ? -6.474 -7.928 -9.560 1.00 84.94 88 LEU A C 1
ATOM 684 O O . LEU A 1 88 ? -7.254 -8.093 -8.623 1.00 84.94 88 LEU A O 1
ATOM 688 N N . LEU A 1 89 ? -5.173 -8.224 -9.468 1.00 84.38 89 LEU A N 1
ATOM 689 C CA . LEU A 1 89 ? -4.538 -8.700 -8.241 1.00 84.38 89 LEU A CA 1
ATOM 690 C C . LEU A 1 89 ? -4.605 -7.653 -7.119 1.00 84.38 89 LEU A C 1
ATOM 692 O O . LEU A 1 89 ? -4.868 -8.034 -5.976 1.00 84.38 89 LEU A O 1
ATOM 696 N N . LYS A 1 90 ? -4.417 -6.354 -7.421 1.00 86.12 90 LYS A N 1
ATOM 697 C CA . LYS A 1 90 ? -4.589 -5.289 -6.416 1.00 86.12 90 LYS A CA 1
ATOM 698 C C . LYS A 1 90 ? -5.991 -5.331 -5.843 1.00 86.12 90 LYS A C 1
ATOM 700 O O . LYS A 1 90 ? -6.143 -5.495 -4.641 1.00 86.12 90 LYS A O 1
ATOM 705 N N . TRP A 1 91 ? -6.993 -5.246 -6.716 1.00 87.56 91 TRP A N 1
ATOM 706 C CA . TRP A 1 91 ? -8.397 -5.196 -6.319 1.00 87.56 91 TRP A CA 1
ATOM 707 C C . TRP A 1 91 ? -8.806 -6.414 -5.492 1.00 87.56 91 TRP A C 1
ATOM 709 O O . TRP A 1 91 ? -9.378 -6.252 -4.417 1.00 87.56 91 TRP A O 1
ATOM 719 N N . ALA A 1 92 ? -8.448 -7.621 -5.938 1.00 89.56 92 ALA A N 1
ATOM 720 C CA . ALA A 1 92 ? -8.739 -8.844 -5.194 1.00 89.56 92 ALA A CA 1
ATOM 721 C C . ALA A 1 92 ? -8.086 -8.840 -3.800 1.00 89.56 92 ALA A C 1
ATOM 723 O O . ALA A 1 92 ? -8.743 -9.151 -2.808 1.00 89.56 92 ALA A O 1
ATOM 724 N N . THR A 1 93 ? -6.817 -8.427 -3.707 1.00 88.88 93 THR A N 1
ATOM 725 C CA . THR A 1 93 ? -6.091 -8.355 -2.428 1.00 88.88 93 THR A CA 1
ATOM 726 C C . THR A 1 93 ? -6.702 -7.307 -1.496 1.00 88.88 93 THR A C 1
ATOM 728 O O . THR A 1 93 ? -6.873 -7.580 -0.309 1.00 88.88 93 THR A O 1
ATOM 731 N N . THR A 1 94 ? -7.084 -6.138 -2.021 1.00 91.44 94 THR A N 1
ATOM 732 C CA . THR A 1 94 ? -7.748 -5.079 -1.248 1.00 91.44 94 THR A CA 1
ATOM 733 C C . THR A 1 94 ? -9.070 -5.564 -0.662 1.00 91.44 94 THR A C 1
ATOM 735 O O . THR A 1 94 ? -9.320 -5.362 0.523 1.00 91.44 94 THR A O 1
ATOM 738 N N . ILE A 1 95 ? -9.903 -6.240 -1.462 1.00 90.50 95 ILE A N 1
ATOM 739 C CA . ILE A 1 95 ? -11.203 -6.759 -1.010 1.00 90.50 95 ILE A CA 1
ATOM 740 C C . ILE A 1 95 ? -11.011 -7.755 0.139 1.00 90.50 95 ILE A C 1
ATOM 742 O O . ILE A 1 95 ? -11.671 -7.635 1.169 1.00 90.50 95 ILE A O 1
ATOM 746 N N . VAL A 1 96 ? -10.076 -8.700 -0.003 1.00 91.50 96 VAL A N 1
ATOM 747 C CA . VAL A 1 96 ? -9.775 -9.685 1.049 1.00 91.50 96 VAL A CA 1
ATOM 748 C C . VAL A 1 96 ? -9.281 -9.000 2.326 1.00 91.50 96 VAL A C 1
ATOM 750 O O . VAL A 1 96 ? -9.737 -9.340 3.418 1.00 91.50 96 VAL A O 1
ATOM 753 N N . LEU A 1 97 ? -8.401 -8.002 2.203 1.00 89.94 97 LEU A N 1
ATOM 754 C CA . LEU A 1 97 ? -7.923 -7.210 3.340 1.00 89.94 97 LEU A CA 1
ATOM 755 C C . LEU A 1 97 ? -9.059 -6.460 4.038 1.00 89.94 97 LEU A C 1
ATOM 757 O O . LEU A 1 97 ? -9.117 -6.458 5.263 1.00 89.94 97 LEU A O 1
ATOM 761 N N . PHE A 1 98 ? -9.975 -5.855 3.285 1.00 91.38 98 PHE A N 1
ATOM 762 C CA . PHE A 1 98 ? -11.103 -5.122 3.858 1.00 91.38 98 PHE A CA 1
ATOM 763 C C . PHE A 1 98 ? -12.052 -6.049 4.613 1.00 91.38 98 PHE A C 1
ATOM 765 O O . PHE A 1 98 ? -12.446 -5.728 5.733 1.00 91.38 98 PHE A O 1
ATOM 772 N N . ILE A 1 99 ? -12.364 -7.217 4.042 1.00 91.38 99 ILE A N 1
ATOM 773 C CA . ILE A 1 99 ? -13.166 -8.239 4.725 1.00 91.38 99 ILE A CA 1
ATOM 774 C C . ILE A 1 99 ? -12.486 -8.639 6.038 1.00 91.38 99 ILE A C 1
ATOM 776 O O . ILE A 1 99 ? -13.137 -8.641 7.082 1.00 91.38 99 ILE A O 1
ATOM 780 N N . LEU A 1 100 ? -11.179 -8.920 6.017 1.00 90.12 100 LEU A N 1
ATOM 781 C CA . LEU A 1 100 ? -10.425 -9.277 7.221 1.00 90.12 100 LEU A CA 1
ATOM 782 C C . LEU A 1 100 ? -10.451 -8.167 8.273 1.00 90.12 100 LEU A C 1
ATOM 784 O O . LEU A 1 100 ? -10.727 -8.448 9.435 1.00 90.12 100 LEU A O 1
ATOM 788 N N . VAL A 1 101 ? -10.205 -6.916 7.882 1.00 89.44 101 VAL A N 1
ATOM 789 C CA . VAL A 1 101 ? -10.187 -5.781 8.813 1.00 89.44 101 VAL A CA 1
ATOM 790 C C . VAL A 1 101 ? -11.552 -5.582 9.461 1.00 89.44 101 VAL A C 1
ATOM 792 O O . VAL A 1 101 ? -11.626 -5.509 10.683 1.00 89.44 101 VAL A O 1
ATOM 795 N N . PHE A 1 102 ? -12.631 -5.540 8.679 1.00 88.31 102 PHE A N 1
ATOM 796 C CA . PHE A 1 102 ? -13.966 -5.309 9.235 1.00 88.31 102 PHE A CA 1
ATOM 797 C C . PHE A 1 102 ? -14.507 -6.503 10.027 1.00 88.31 102 PHE A C 1
ATOM 799 O O . PHE A 1 102 ? -15.326 -6.315 10.923 1.00 88.31 102 PHE A O 1
ATOM 806 N N . THR A 1 103 ? -14.026 -7.718 9.748 1.00 88.69 103 THR A N 1
ATOM 807 C CA . THR A 1 103 ? -14.385 -8.908 10.534 1.00 88.69 103 THR A CA 1
ATOM 808 C C . THR A 1 103 ? -13.612 -8.968 11.853 1.00 88.69 103 THR A C 1
ATOM 810 O O . THR A 1 103 ? -14.189 -9.289 12.887 1.00 88.69 103 THR A O 1
ATOM 813 N N . LEU A 1 104 ? -12.310 -8.662 11.835 1.00 85.88 104 LEU A N 1
ATOM 814 C CA . LEU A 1 104 ? -11.428 -8.801 13.000 1.00 85.88 104 LEU A CA 1
ATOM 815 C C . LEU A 1 104 ? -11.421 -7.569 13.911 1.00 85.88 104 LEU A C 1
ATOM 817 O O . LEU A 1 104 ? -11.127 -7.691 15.098 1.00 85.88 104 LEU A O 1
ATOM 821 N N . TYR A 1 105 ? -11.722 -6.385 13.379 1.00 82.19 105 TYR A N 1
ATOM 822 C CA . TYR A 1 105 ? -11.658 -5.129 14.116 1.00 82.19 105 TYR A CA 1
ATOM 823 C C . TYR A 1 105 ? -12.978 -4.363 13.966 1.00 82.19 105 TYR A C 1
ATOM 825 O O . TYR A 1 105 ? -13.164 -3.551 13.068 1.00 82.19 105 TYR A O 1
ATOM 833 N N . GLN A 1 106 ? -13.927 -4.606 14.871 1.00 74.62 106 GLN A N 1
ATOM 834 C CA . GLN A 1 106 ? -15.250 -3.960 14.830 1.00 74.62 106 GLN A CA 1
ATOM 835 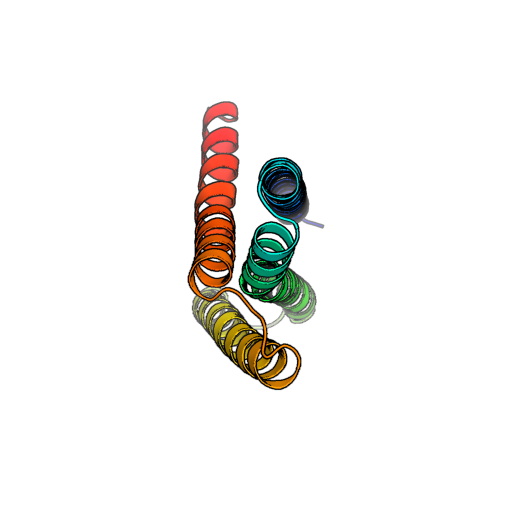C C . GLN A 1 106 ? -15.246 -2.493 15.291 1.00 74.62 106 GLN A C 1
ATOM 837 O O . GLN A 1 106 ? -16.238 -1.790 15.130 1.00 74.62 106 GLN A O 1
ATOM 842 N N . THR A 1 107 ? -14.142 -2.006 15.859 1.00 83.00 107 THR A N 1
ATOM 843 C CA . THR A 1 107 ? -14.038 -0.649 16.417 1.00 83.00 107 THR A CA 1
ATOM 844 C C . THR A 1 107 ? -13.341 0.347 15.484 1.00 83.00 107 THR A C 1
ATOM 846 O O . THR A 1 107 ? -13.009 1.450 15.932 1.00 83.00 107 THR A O 1
ATOM 849 N N . VAL A 1 108 ? -13.128 -0.007 14.206 1.00 85.62 108 VAL A N 1
ATOM 850 C CA . VAL A 1 108 ? -12.517 0.892 13.209 1.00 85.62 108 VAL A CA 1
ATOM 851 C C . VAL A 1 108 ? -13.360 2.161 13.072 1.00 85.62 108 VAL A C 1
ATOM 853 O O . VAL A 1 108 ? -14.571 2.102 12.869 1.00 85.62 108 VAL A O 1
ATOM 856 N N . ASP A 1 109 ? -12.708 3.322 13.124 1.00 90.69 109 ASP A N 1
ATOM 857 C CA . ASP A 1 109 ? -13.316 4.561 12.650 1.00 90.69 109 ASP A CA 1
ATOM 858 C C . ASP A 1 109 ? -13.322 4.571 11.115 1.00 90.69 109 ASP A C 1
ATOM 860 O O . ASP A 1 109 ? -12.272 4.714 10.482 1.00 90.69 109 ASP A O 1
ATOM 864 N N . PHE A 1 110 ? -14.498 4.371 10.513 1.00 89.19 110 PHE A N 1
ATOM 865 C CA . PHE A 1 110 ? -14.635 4.217 9.061 1.00 89.19 110 PHE A CA 1
ATOM 866 C C . PHE A 1 110 ? -14.070 5.410 8.286 1.00 89.19 110 PHE A C 1
ATOM 868 O O . PHE A 1 110 ? -13.406 5.217 7.270 1.00 89.19 110 PHE A O 1
ATOM 875 N N . ILE A 1 111 ? -14.296 6.635 8.770 1.00 91.81 111 ILE A N 1
ATOM 876 C CA . ILE A 1 111 ? -13.851 7.857 8.090 1.00 91.81 111 ILE A CA 1
ATOM 877 C C . ILE A 1 111 ? -12.323 7.898 8.048 1.00 91.81 111 ILE A C 1
ATOM 879 O O . ILE A 1 111 ? -11.740 8.052 6.975 1.00 91.81 111 ILE A O 1
ATOM 883 N N . SER A 1 112 ? -11.669 7.686 9.190 1.00 89.81 112 SER A N 1
ATOM 884 C CA . SER A 1 112 ? -10.204 7.669 9.275 1.00 89.81 112 SER A CA 1
ATOM 885 C C . SER A 1 112 ? -9.596 6.519 8.480 1.00 89.81 112 SER A C 1
ATOM 887 O O . SER A 1 112 ? -8.576 6.703 7.814 1.00 89.81 112 SER A O 1
ATOM 889 N N . PHE A 1 113 ? -10.230 5.346 8.504 1.00 92.88 113 PHE A N 1
ATOM 890 C CA . PHE A 1 113 ? -9.813 4.189 7.716 1.00 92.88 113 PHE A CA 1
ATOM 891 C C . PHE A 1 113 ? -9.842 4.479 6.216 1.00 92.88 113 PHE A C 1
ATOM 893 O O . PHE A 1 113 ? -8.826 4.325 5.536 1.00 92.88 113 PHE A O 1
ATOM 900 N N . PHE A 1 114 ? -10.970 4.961 5.692 1.00 93.44 114 PHE A N 1
ATOM 901 C CA . PHE A 1 114 ? -11.066 5.287 4.273 1.00 93.44 114 PHE A CA 1
ATOM 902 C C . PHE A 1 114 ? -10.152 6.455 3.896 1.00 93.44 114 PHE A C 1
ATOM 904 O O . PHE A 1 114 ? -9.545 6.411 2.828 1.00 93.44 114 PHE A O 1
ATOM 911 N N . ALA A 1 115 ? -9.971 7.450 4.769 1.00 93.44 115 ALA A N 1
ATOM 912 C CA . ALA A 1 115 ? -9.011 8.529 4.543 1.00 93.44 115 ALA A CA 1
ATOM 913 C C . ALA A 1 115 ? -7.580 7.992 4.367 1.00 93.44 115 ALA A C 1
ATOM 915 O O . ALA A 1 115 ? -6.899 8.367 3.411 1.00 93.44 115 ALA A O 1
ATOM 916 N N . GLY A 1 116 ? -7.143 7.067 5.228 1.00 92.31 116 GLY A N 1
ATOM 917 C CA . GLY A 1 116 ? -5.839 6.407 5.102 1.00 92.31 116 GLY A CA 1
ATOM 918 C C . GLY A 1 116 ? -5.707 5.580 3.831 1.00 92.31 116 GLY A C 1
ATOM 919 O O . GLY A 1 116 ? -4.690 5.665 3.136 1.00 92.31 116 GLY A O 1
ATOM 920 N N . TYR A 1 117 ? -6.755 4.833 3.484 1.00 93.44 117 TYR A N 1
ATOM 921 C CA . TYR A 1 117 ? -6.805 4.058 2.248 1.00 93.44 117 TYR A CA 1
ATOM 922 C C . TYR A 1 117 ? -6.666 4.944 1.005 1.00 93.44 117 TYR A C 1
ATOM 924 O O . TYR A 1 117 ? -5.773 4.717 0.187 1.00 93.44 117 TYR A O 1
ATOM 932 N N . PHE A 1 118 ? -7.502 5.979 0.874 1.00 92.69 118 PHE A N 1
ATOM 933 C CA . PHE A 1 118 ? -7.462 6.893 -0.268 1.00 92.69 118 PHE A CA 1
ATOM 934 C C . PHE A 1 118 ? -6.140 7.652 -0.346 1.00 92.69 118 PHE A C 1
ATOM 936 O O . PHE A 1 118 ? -5.602 7.830 -1.438 1.00 92.69 118 PHE A O 1
ATOM 943 N N . PHE A 1 119 ? -5.581 8.055 0.795 1.00 92.62 119 PHE A N 1
ATOM 944 C CA . PHE A 1 119 ? -4.282 8.714 0.836 1.00 92.62 119 PHE A CA 1
ATOM 945 C C . PHE A 1 119 ? -3.159 7.822 0.282 1.00 92.62 119 PHE A C 1
ATOM 947 O O . PHE A 1 119 ? -2.402 8.259 -0.590 1.00 92.62 119 PHE A O 1
ATOM 954 N N . SER A 1 120 ? -3.066 6.564 0.733 1.00 90.94 120 SER A N 1
ATOM 955 C CA . SER A 1 120 ? -2.082 5.615 0.185 1.00 90.94 120 SER A CA 1
ATOM 956 C C . SER A 1 120 ? -2.357 5.327 -1.292 1.00 90.94 120 SER A C 1
ATOM 958 O O . SER A 1 120 ? -1.427 5.304 -2.092 1.00 90.94 120 SER A O 1
ATOM 960 N N . LEU A 1 121 ? -3.621 5.192 -1.701 1.00 90.06 121 LEU A N 1
ATOM 961 C CA . LEU A 1 121 ? -3.982 4.961 -3.103 1.00 90.06 121 LEU A CA 1
ATOM 962 C C . LEU A 1 121 ? -3.514 6.110 -4.017 1.00 90.06 121 LEU A C 1
ATOM 964 O O . LEU A 1 121 ? -2.973 5.879 -5.106 1.00 90.06 121 LEU A O 1
ATOM 968 N N . LEU A 1 122 ? -3.674 7.353 -3.558 1.00 89.75 122 LEU A N 1
ATOM 969 C CA . LEU A 1 122 ? -3.164 8.534 -4.248 1.00 89.75 122 LEU A CA 1
ATOM 970 C C . LEU A 1 122 ? -1.635 8.522 -4.304 1.00 89.75 122 LEU A C 1
ATOM 972 O O . LEU A 1 122 ? -1.076 8.733 -5.380 1.00 89.75 122 LEU A O 1
ATOM 976 N N . CYS A 1 123 ? -0.952 8.212 -3.200 1.00 87.12 123 CYS A N 1
ATOM 977 C CA . CYS A 1 123 ? 0.508 8.084 -3.185 1.00 87.12 123 CYS A CA 1
ATOM 978 C C . CYS A 1 123 ? 0.996 7.019 -4.178 1.00 87.12 123 CYS A C 1
ATOM 980 O O . CYS A 1 123 ? 1.888 7.296 -4.983 1.00 87.12 123 CYS A O 1
ATOM 982 N N . ASN A 1 124 ? 0.350 5.855 -4.201 1.00 85.50 124 ASN A N 1
ATOM 983 C CA . ASN A 1 124 ? 0.642 4.747 -5.111 1.00 85.50 124 ASN A CA 1
ATOM 984 C C . ASN A 1 124 ? 0.520 5.113 -6.588 1.00 85.50 124 ASN A C 1
ATOM 986 O O . ASN A 1 124 ? 1.196 4.523 -7.432 1.00 85.50 124 ASN A O 1
ATOM 990 N N . THR A 1 125 ? -0.321 6.093 -6.908 1.00 84.94 125 THR A N 1
ATOM 991 C CA . THR A 1 125 ? -0.541 6.550 -8.282 1.00 84.94 125 THR A CA 1
ATOM 992 C C . THR A 1 125 ? 0.369 7.726 -8.635 1.00 84.94 125 THR A C 1
ATOM 994 O O . THR A 1 125 ? 1.015 7.730 -9.683 1.00 84.94 125 THR A O 1
ATOM 997 N N . VAL A 1 126 ? 0.463 8.721 -7.751 1.00 85.94 126 VAL A N 1
ATOM 998 C CA . VAL A 1 126 ? 1.149 9.994 -8.009 1.00 85.94 126 VAL A CA 1
ATOM 999 C C . VAL A 1 126 ? 2.668 9.872 -7.864 1.00 85.94 126 VAL A C 1
ATOM 1001 O O . VAL A 1 126 ? 3.402 10.425 -8.687 1.00 85.94 126 VAL A O 1
ATOM 1004 N N . LEU A 1 127 ? 3.172 9.132 -6.868 1.00 84.75 127 LEU A N 1
ATOM 1005 C CA . LEU A 1 127 ? 4.616 9.031 -6.611 1.00 84.75 127 LEU A CA 1
ATOM 1006 C C . LEU A 1 127 ? 5.396 8.415 -7.786 1.00 84.75 127 LEU A C 1
ATOM 1008 O O . LEU A 1 127 ? 6.416 9.000 -8.170 1.00 84.75 127 LEU A O 1
ATOM 1012 N N . PRO A 1 128 ? 4.951 7.304 -8.415 1.00 80.31 128 PRO A N 1
ATOM 1013 C CA . PRO A 1 128 ? 5.624 6.783 -9.603 1.00 80.31 128 PRO A CA 1
ATOM 1014 C C . PRO A 1 128 ? 5.679 7.804 -10.744 1.00 80.31 128 PRO A C 1
ATOM 1016 O O . PRO A 1 128 ? 6.731 7.974 -11.359 1.00 80.31 128 PRO A O 1
ATOM 1019 N N . ILE A 1 129 ? 4.579 8.526 -10.996 1.00 82.50 129 ILE A N 1
ATOM 1020 C CA . ILE A 1 129 ? 4.493 9.528 -12.070 1.00 82.50 129 ILE A CA 1
ATOM 1021 C C . 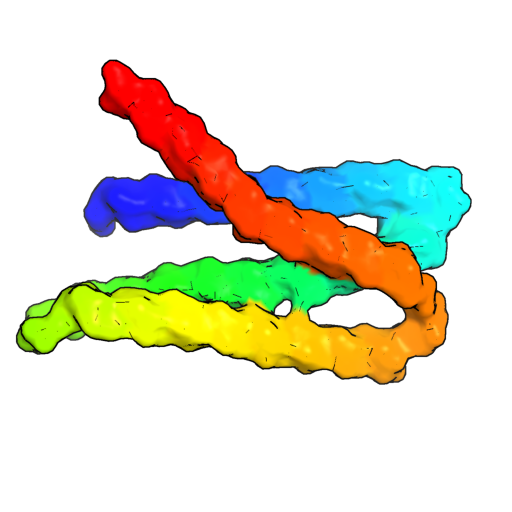ILE A 1 129 ? 5.491 10.665 -11.824 1.00 82.50 129 ILE A C 1
ATOM 1023 O O . ILE A 1 129 ? 6.238 11.042 -12.732 1.00 82.50 129 ILE A O 1
ATOM 1027 N N . LEU A 1 130 ? 5.548 11.184 -10.595 1.00 82.56 130 LEU A N 1
ATOM 1028 C CA . LEU A 1 130 ? 6.466 12.262 -10.226 1.00 82.56 130 LEU A CA 1
ATOM 1029 C C . LEU A 1 130 ? 7.932 11.845 -10.367 1.00 82.56 130 LEU A C 1
ATOM 1031 O O . LEU A 1 130 ? 8.727 12.595 -10.937 1.00 82.56 130 LEU A O 1
ATOM 1035 N N . ILE A 1 131 ? 8.295 10.653 -9.889 1.00 80.00 131 ILE A N 1
ATOM 1036 C CA . ILE A 1 131 ? 9.680 10.161 -9.931 1.00 80.00 131 ILE A CA 1
ATOM 1037 C C . ILE A 1 131 ? 10.131 9.908 -11.375 1.00 80.00 131 ILE A C 1
ATOM 1039 O O . ILE A 1 131 ? 11.229 10.325 -11.751 1.00 80.00 131 ILE A O 1
ATOM 1043 N N . ILE A 1 132 ? 9.276 9.304 -12.206 1.00 76.38 132 ILE A N 1
ATOM 1044 C CA . ILE A 1 132 ? 9.570 9.060 -13.627 1.00 76.38 132 ILE A CA 1
ATOM 1045 C C . ILE A 1 132 ? 9.705 10.385 -14.394 1.00 76.38 132 ILE A C 1
ATOM 1047 O O . ILE A 1 132 ? 10.640 10.558 -15.179 1.00 76.38 132 ILE A O 1
ATOM 1051 N N . SER A 1 133 ? 8.809 11.346 -14.147 1.00 72.12 133 SER A N 1
ATOM 1052 C CA . SER A 1 133 ? 8.841 12.666 -14.793 1.00 72.12 133 SER A CA 1
ATOM 1053 C C . SER A 1 133 ? 10.114 13.451 -14.449 1.00 72.12 133 SER A C 1
ATOM 1055 O O . SER A 1 133 ? 10.728 14.065 -15.326 1.00 72.12 133 SER A O 1
ATOM 1057 N N . ARG A 1 134 ? 10.572 13.377 -13.191 1.00 71.62 134 ARG A N 1
ATOM 1058 C CA . ARG A 1 134 ? 11.814 14.029 -12.749 1.00 71.62 134 ARG A CA 1
ATOM 1059 C C . ARG A 1 134 ? 13.052 13.449 -13.433 1.00 71.62 134 ARG A C 1
ATOM 1061 O O . ARG A 1 134 ? 13.909 14.218 -13.856 1.00 71.62 134 ARG A O 1
ATOM 1068 N N . GLU A 1 135 ? 13.140 12.127 -13.590 1.00 66.19 135 GLU A N 1
ATOM 1069 C CA . GLU A 1 135 ? 14.287 11.500 -14.267 1.00 66.19 135 GLU A CA 1
ATOM 1070 C C . GLU A 1 135 ? 14.345 11.865 -15.760 1.00 66.19 135 GLU A C 1
ATOM 1072 O O . GLU A 1 135 ? 15.424 12.139 -16.286 1.00 66.19 135 GLU A O 1
ATOM 1077 N N . ASN A 1 136 ? 13.193 11.947 -16.433 1.00 61.47 136 ASN A N 1
ATOM 1078 C CA . ASN A 1 136 ? 13.129 12.358 -17.839 1.00 61.47 136 ASN A CA 1
ATOM 1079 C C . ASN A 1 136 ? 13.558 13.819 -18.060 1.00 61.47 136 ASN A C 1
ATOM 1081 O O . ASN A 1 136 ? 14.084 14.132 -19.126 1.00 61.47 136 ASN A O 1
ATOM 1085 N N . LYS A 1 137 ? 13.370 14.703 -17.068 1.00 61.53 137 LYS A N 1
ATOM 1086 C CA . LYS A 1 137 ? 13.879 16.085 -17.117 1.00 61.53 137 LYS A CA 1
ATOM 1087 C C . LYS A 1 137 ? 15.390 16.192 -16.904 1.00 61.53 137 LYS A C 1
ATOM 1089 O O . LYS A 1 137 ? 15.974 17.125 -17.422 1.00 61.53 137 LYS A O 1
ATOM 1094 N N . ILE A 1 138 ? 16.010 15.273 -16.160 1.00 58.66 138 ILE A N 1
ATOM 1095 C CA . ILE A 1 138 ? 17.459 15.296 -15.866 1.00 58.66 138 ILE A CA 1
ATOM 1096 C C . ILE A 1 138 ? 18.290 14.732 -17.035 1.00 58.66 138 ILE A C 1
ATOM 1098 O O . ILE A 1 138 ? 19.478 15.014 -17.146 1.00 58.66 138 ILE A O 1
ATOM 1102 N N . LYS A 1 139 ? 17.678 13.922 -17.909 1.00 53.00 139 LYS A N 1
ATOM 1103 C CA . LYS A 1 139 ? 18.320 13.346 -19.107 1.00 53.00 139 LYS A CA 1
ATOM 1104 C C . LYS A 1 139 ? 18.233 14.223 -20.366 1.00 53.00 139 LYS A C 1
ATOM 1106 O O . LYS A 1 139 ? 18.776 13.816 -21.390 1.00 53.00 139 LYS A O 1
ATOM 1111 N N . ARG A 1 140 ? 17.524 15.353 -20.311 1.00 46.41 140 ARG A N 1
ATOM 1112 C CA . ARG A 1 140 ? 17.491 16.376 -21.367 1.00 46.41 140 ARG A CA 1
ATOM 1113 C C . ARG A 1 140 ? 18.424 17.513 -20.992 1.00 46.41 140 ARG A C 1
ATOM 1115 O O . ARG A 1 140 ? 19.029 18.059 -21.932 1.00 46.41 140 ARG A O 1
#

InterPro domains:
  IPR005598 ATP synthase protein I [PF03899] (16-118)

Mean predicted aligned error: 8.68 Å

Solvent-accessible surface area (backbone atoms only — not comparable to full-atom values): 7448 Å² total; per-residue (Å²): 130,64,69,68,60,57,50,51,55,50,50,55,52,50,40,53,51,54,49,53,51,50,55,50,54,50,33,57,57,32,45,78,76,35,57,65,50,19,52,19,18,50,56,20,19,47,44,34,47,53,24,50,56,52,28,55,49,50,58,55,53,51,52,59,54,54,65,71,62,79,73,83,92,66,83,68,70,52,53,58,54,51,51,52,51,33,51,51,49,23,55,54,46,28,53,54,45,50,53,51,45,58,70,77,42,81,81,59,41,63,67,38,16,50,51,21,22,53,52,35,46,48,45,71,56,49,43,56,54,53,54,54,55,53,53,61,63,73,76,106